Protein AF-A0A954AC71-F1 (afdb_monomer_lite)

Foldseek 3Di:
DDDDDAWFAADPPDQDLVSRCPTPLLVLLQVLLCVLPVPDDDDNVQSVLSRLCCVLQVSRNVSSNVLSNCVVPDPSNRSSVLSVVLVVVVPPDPPPDDPVVVVVVVVVSVLLSPQDPLLNVLVVLVVVDDDDDDLVRSCVSSVHDSVVSVVSVVSSVD

Radius of gyration: 18.34 Å; chains: 1; bounding box: 43×36×47 Å

Structure (mmCIF, N/CA/C/O backbone):
data_AF-A0A954AC71-F1
#
_entry.id   AF-A0A954AC71-F1
#
loop_
_atom_site.group_PDB
_atom_site.id
_atom_site.type_symbol
_atom_site.label_atom_id
_atom_site.label_alt_id
_atom_site.label_comp_id
_atom_site.label_asym_id
_atom_site.label_entity_id
_atom_site.label_seq_id
_atom_site.pdbx_PDB_ins_code
_atom_site.Cartn_x
_atom_site.Cartn_y
_atom_site.Cartn_z
_atom_site.occupancy
_atom_site.B_iso_or_equiv
_atom_site.auth_seq_id
_atom_site.auth_comp_id
_atom_site.auth_asym_id
_atom_site.auth_atom_id
_atom_site.pdbx_PDB_model_num
ATOM 1 N N . MET A 1 1 ? 20.233 -1.488 13.613 1.00 46.56 1 MET A N 1
ATOM 2 C CA . MET A 1 1 ? 19.026 -1.359 12.768 1.00 46.56 1 MET A CA 1
ATOM 3 C C . MET A 1 1 ? 17.840 -1.802 13.606 1.00 46.56 1 MET A C 1
ATOM 5 O O . MET A 1 1 ? 17.778 -2.975 13.957 1.00 46.56 1 MET A O 1
ATOM 9 N N . PHE A 1 2 ? 16.988 -0.868 14.022 1.00 47.69 2 PHE A N 1
ATOM 10 C CA . PHE A 1 2 ? 15.831 -1.161 14.869 1.00 47.69 2 PHE A CA 1
ATOM 11 C C . PHE A 1 2 ? 14.712 -1.719 13.985 1.00 47.69 2 PHE A C 1
ATOM 13 O O . PHE A 1 2 ? 14.293 -1.052 13.043 1.00 47.69 2 PHE A O 1
ATOM 20 N N . ALA A 1 3 ? 14.290 -2.960 14.231 1.00 51.44 3 ALA A N 1
ATOM 21 C CA . ALA A 1 3 ? 13.110 -3.512 13.578 1.00 51.44 3 ALA A CA 1
ATOM 22 C C . ALA A 1 3 ? 11.887 -2.790 14.150 1.00 51.44 3 ALA A C 1
ATOM 24 O O . ALA A 1 3 ? 11.677 -2.813 15.363 1.00 51.44 3 ALA A O 1
ATOM 25 N N . VAL A 1 4 ? 11.126 -2.109 13.297 1.00 59.75 4 VAL A N 1
ATOM 26 C CA . VAL A 1 4 ? 9.865 -1.495 13.713 1.00 59.75 4 VAL A CA 1
ATOM 27 C C . VAL A 1 4 ? 8.833 -2.621 13.790 1.00 59.75 4 VAL A C 1
ATOM 29 O O . VAL A 1 4 ? 8.624 -3.293 12.777 1.00 59.75 4 VAL A O 1
ATOM 32 N N . PRO A 1 5 ? 8.240 -2.890 14.965 1.00 73.75 5 PRO A N 1
ATOM 33 C CA . PRO A 1 5 ? 7.235 -3.935 15.090 1.00 73.75 5 PRO A CA 1
ATOM 34 C C . PRO A 1 5 ? 5.988 -3.590 14.256 1.00 73.75 5 PRO A C 1
ATOM 36 O O . PRO A 1 5 ? 5.711 -2.403 14.046 1.00 73.75 5 PRO A O 1
ATOM 39 N N . PRO A 1 6 ? 5.227 -4.599 13.793 1.00 80.06 6 PRO A N 1
ATOM 40 C CA . PRO A 1 6 ? 3.949 -4.374 13.130 1.00 80.06 6 PRO A CA 1
ATOM 41 C C . PRO A 1 6 ? 3.005 -3.521 13.983 1.00 80.06 6 PRO A C 1
ATOM 43 O O . PRO A 1 6 ? 2.968 -3.631 15.211 1.00 80.06 6 PRO A O 1
ATOM 46 N N . LEU A 1 7 ? 2.243 -2.656 13.321 1.00 86.19 7 LEU A N 1
ATOM 47 C CA . LEU A 1 7 ? 1.245 -1.802 13.951 1.00 86.19 7 LEU A CA 1
ATOM 48 C C . LEU A 1 7 ? -0.027 -2.592 14.261 1.00 86.19 7 LEU A C 1
ATOM 50 O O . LEU A 1 7 ? -0.374 -3.536 13.555 1.00 86.19 7 LEU A O 1
ATOM 54 N N . SER A 1 8 ? -0.771 -2.154 15.280 1.00 93.25 8 SER A N 1
ATOM 55 C CA . SER A 1 8 ? -2.093 -2.716 15.549 1.00 93.25 8 SER A CA 1
ATOM 56 C C . SER A 1 8 ? -3.030 -2.492 14.361 1.00 93.25 8 SER A C 1
ATOM 58 O O . SER A 1 8 ? -3.134 -1.378 13.835 1.00 93.25 8 SER A O 1
ATOM 60 N N . VAL A 1 9 ? -3.715 -3.559 13.954 1.00 93.00 9 VAL A N 1
ATOM 61 C CA . VAL A 1 9 ? -4.739 -3.560 12.902 1.00 93.00 9 VAL A CA 1
ATOM 62 C C . VAL A 1 9 ? -6.132 -3.681 13.529 1.00 93.00 9 VAL A C 1
ATOM 64 O O . VAL A 1 9 ? -6.244 -4.170 14.654 1.00 93.00 9 VAL A O 1
ATOM 67 N N . PRO A 1 10 ? -7.202 -3.232 12.848 1.00 92.44 10 PRO A N 1
ATOM 68 C CA . PRO A 1 10 ? -8.564 -3.449 13.327 1.00 92.44 10 PRO A CA 1
ATOM 69 C C . PRO A 1 10 ? -8.892 -4.941 13.430 1.00 92.44 10 PRO A C 1
ATOM 71 O O . PRO A 1 10 ? -8.400 -5.734 12.625 1.00 92.44 10 PRO A O 1
ATOM 74 N N . GLU A 1 11 ? -9.780 -5.309 14.352 1.00 87.50 11 GLU A N 1
ATOM 75 C CA . GLU A 1 11 ? -10.298 -6.678 14.452 1.00 87.50 11 GLU A CA 1
ATOM 76 C C . GLU A 1 11 ? -10.995 -7.118 13.147 1.00 87.50 11 GLU A C 1
ATOM 78 O O . GLU A 1 11 ? -11.670 -6.303 12.497 1.00 87.50 11 GLU A O 1
ATOM 83 N N . PRO A 1 12 ? -10.878 -8.396 12.742 1.00 81.75 12 PRO A N 1
ATOM 84 C CA . PRO A 1 12 ? -11.610 -8.924 11.598 1.00 81.75 12 PRO A CA 1
ATOM 85 C C . PRO A 1 12 ? -13.118 -8.689 11.747 1.00 81.75 12 PRO A C 1
ATOM 87 O O . PRO A 1 12 ? -13.719 -9.017 12.767 1.00 81.75 12 PRO A O 1
ATOM 90 N N . GLY A 1 13 ? -13.744 -8.105 10.724 1.00 80.31 13 GLY A N 1
ATOM 91 C CA . GLY A 1 13 ? -15.178 -7.797 10.749 1.00 80.31 13 GLY A CA 1
ATOM 92 C C . GLY A 1 13 ? -15.568 -6.567 11.578 1.00 80.31 13 GLY A C 1
ATOM 93 O O . GLY A 1 13 ? -16.759 -6.340 11.779 1.00 80.31 13 GLY A O 1
ATOM 94 N N . ALA A 1 14 ? -14.615 -5.749 12.040 1.00 84.31 14 ALA A N 1
ATOM 95 C CA . ALA A 1 14 ? -14.933 -4.456 12.639 1.00 84.31 14 ALA A CA 1
ATOM 96 C C . ALA A 1 14 ? -15.714 -3.572 11.647 1.00 84.31 14 ALA A C 1
ATOM 98 O O . ALA A 1 14 ? -15.256 -3.311 10.537 1.00 84.31 14 ALA A O 1
ATOM 99 N N . THR A 1 15 ? -16.892 -3.099 12.059 1.00 78.81 15 THR A N 1
ATOM 100 C CA . THR A 1 15 ? -17.777 -2.233 11.253 1.00 78.81 15 THR A CA 1
ATOM 101 C C . THR A 1 15 ? -17.890 -0.811 11.801 1.00 78.81 15 THR A C 1
ATOM 103 O O . THR A 1 15 ? -18.317 0.098 11.094 1.00 78.81 15 THR A O 1
ATOM 106 N N . HIS A 1 16 ? -17.505 -0.597 13.061 1.00 89.88 16 HIS A N 1
ATOM 107 C CA . HIS A 1 16 ? -17.595 0.704 13.716 1.00 89.88 16 HIS A CA 1
ATOM 108 C C . HIS A 1 16 ? -16.379 1.569 13.379 1.00 89.88 16 HIS A C 1
ATOM 110 O O . HIS A 1 16 ? -15.255 1.218 13.741 1.00 89.88 16 HIS A O 1
ATOM 116 N N . LEU A 1 17 ? -16.623 2.724 12.751 1.00 91.38 17 LEU A N 1
ATOM 117 C CA . LEU A 1 17 ? -15.591 3.685 12.344 1.00 91.38 17 LEU A CA 1
ATOM 118 C C . LEU A 1 17 ? -14.635 4.047 13.487 1.00 91.38 17 LEU A C 1
ATOM 120 O O . LEU A 1 17 ? -13.424 4.034 13.293 1.00 91.38 17 LEU A O 1
ATOM 124 N N . GLU A 1 18 ? -15.175 4.293 14.680 1.00 90.06 18 GLU A N 1
ATOM 125 C CA . GLU A 1 18 ? -14.409 4.659 15.878 1.00 90.06 18 GLU A CA 1
ATOM 126 C C . GLU A 1 18 ? -13.372 3.599 16.270 1.00 90.06 18 GLU A C 1
ATOM 128 O O . GLU A 1 18 ? -12.234 3.921 16.587 1.00 90.06 18 GLU A O 1
ATOM 133 N N . ARG A 1 19 ? -13.723 2.313 16.169 1.00 89.75 19 ARG A N 1
ATOM 134 C CA . ARG A 1 19 ? -12.779 1.227 16.471 1.00 89.75 19 ARG A CA 1
ATOM 135 C C . ARG A 1 19 ? -11.740 1.049 15.370 1.00 89.75 19 ARG A C 1
ATOM 137 O O . ARG A 1 19 ? -10.609 0.665 15.646 1.00 89.75 19 ARG A O 1
ATOM 144 N N . ILE A 1 20 ? -12.123 1.309 14.121 1.00 93.88 20 ILE A N 1
ATOM 145 C CA . ILE A 1 20 ? -11.225 1.200 12.969 1.00 93.88 20 ILE A CA 1
ATOM 146 C C . ILE A 1 20 ? -10.162 2.305 13.017 1.00 93.88 20 ILE A C 1
ATOM 148 O O . ILE A 1 20 ? -8.982 2.013 12.841 1.00 93.88 20 ILE A O 1
ATOM 152 N N . GLN A 1 21 ? -10.545 3.555 13.301 1.00 94.38 21 GLN A N 1
ATOM 153 C CA . GLN A 1 21 ? -9.603 4.683 13.377 1.00 94.38 21 GLN A CA 1
ATOM 154 C C . GLN A 1 21 ? -8.591 4.561 14.532 1.00 94.38 21 GLN A C 1
ATOM 156 O O . GLN A 1 21 ? -7.502 5.132 14.454 1.00 94.38 21 GLN A O 1
ATOM 161 N N . ASP A 1 22 ? -8.918 3.808 15.587 1.00 93.94 22 ASP A N 1
ATOM 162 C CA . ASP A 1 22 ? -8.048 3.616 16.754 1.00 93.94 22 ASP A CA 1
ATOM 163 C C . ASP A 1 22 ? -6.884 2.646 16.492 1.00 93.94 22 ASP A C 1
ATOM 165 O O . ASP A 1 22 ? -5.894 2.632 17.235 1.00 93.94 22 ASP A O 1
ATOM 169 N N . ALA A 1 23 ? -6.940 1.868 15.411 1.00 96.00 23 ALA A N 1
ATOM 170 C CA . ALA A 1 23 ? -5.839 1.009 15.002 1.00 96.00 23 ALA A CA 1
ATOM 171 C C . ALA A 1 23 ? -4.651 1.840 14.486 1.00 96.00 23 ALA A C 1
ATOM 173 O O . ALA A 1 23 ? -4.798 2.731 13.643 1.00 96.00 23 ALA A O 1
ATOM 174 N N . ALA A 1 24 ? -3.438 1.537 14.959 1.00 95.50 24 ALA A N 1
ATOM 175 C CA . ALA A 1 24 ? -2.243 2.295 14.588 1.00 95.50 24 ALA A CA 1
ATOM 176 C C . ALA A 1 24 ? -1.935 2.197 13.084 1.00 95.50 24 ALA A C 1
ATOM 178 O O . ALA A 1 24 ? -1.519 3.187 12.482 1.00 95.50 24 ALA A O 1
ATOM 179 N N . ALA A 1 25 ? -2.209 1.043 12.471 1.00 92.94 25 ALA A N 1
ATOM 180 C CA . ALA A 1 25 ? -2.080 0.836 11.033 1.00 92.94 25 ALA A CA 1
ATOM 181 C C . ALA A 1 25 ? -3.004 1.765 10.226 1.00 92.94 25 ALA A C 1
ATOM 183 O O . ALA A 1 25 ? -2.578 2.355 9.235 1.00 92.94 25 ALA A O 1
ATOM 184 N N . VAL A 1 26 ? -4.249 1.950 10.682 1.00 97.31 26 VAL A N 1
ATOM 185 C CA . VAL A 1 26 ? -5.230 2.822 10.018 1.00 97.31 26 VAL A CA 1
ATOM 186 C C . VAL A 1 26 ? -4.834 4.286 10.163 1.00 97.31 26 VAL A C 1
ATOM 188 O O . VAL A 1 26 ? -4.874 5.024 9.181 1.00 97.31 26 VAL A O 1
ATOM 191 N N . ARG A 1 27 ? -4.377 4.716 11.347 1.00 97.44 27 ARG A N 1
ATOM 192 C CA . ARG A 1 27 ? -3.857 6.083 11.524 1.00 97.44 27 ARG A CA 1
ATOM 193 C C . ARG A 1 27 ? -2.695 6.380 10.583 1.00 97.44 27 ARG A C 1
ATOM 195 O O . ARG A 1 27 ? -2.680 7.448 9.972 1.00 97.44 27 ARG A O 1
ATOM 202 N N . LEU A 1 28 ? -1.756 5.441 10.443 1.00 95.06 28 LEU A N 1
ATOM 203 C CA . LEU A 1 28 ? -0.641 5.590 9.511 1.00 95.06 28 LEU A CA 1
ATOM 204 C C . LEU A 1 28 ? -1.140 5.680 8.064 1.00 95.06 28 LEU A C 1
ATOM 206 O O . LEU A 1 28 ? -0.712 6.576 7.337 1.00 95.06 28 LEU A O 1
ATOM 210 N N . PHE A 1 29 ? -2.073 4.811 7.662 1.00 96.19 29 PHE A N 1
ATOM 211 C CA . PHE A 1 29 ? -2.674 4.863 6.329 1.00 96.19 29 PHE A CA 1
ATOM 212 C C . PHE A 1 29 ? -3.287 6.240 6.057 1.00 96.19 29 PHE A C 1
ATOM 214 O O . PHE A 1 29 ? -2.950 6.875 5.066 1.00 96.19 29 PHE A O 1
ATOM 221 N N . VAL A 1 30 ? -4.132 6.744 6.963 1.00 97.50 30 VAL A N 1
ATOM 222 C CA . VAL A 1 30 ? -4.792 8.052 6.821 1.00 97.50 30 VAL A CA 1
ATOM 223 C C . VAL A 1 30 ? -3.771 9.185 6.749 1.00 97.50 30 VAL A C 1
ATOM 225 O O . VAL A 1 30 ? -3.903 10.076 5.913 1.00 97.50 30 VAL A O 1
ATOM 228 N N . GLN A 1 31 ? -2.742 9.160 7.598 1.00 97.25 31 GLN A N 1
ATOM 229 C CA . GLN A 1 31 ? -1.684 10.168 7.593 1.00 97.25 31 GLN A CA 1
ATOM 230 C C . GLN A 1 31 ? -0.952 10.204 6.246 1.00 97.25 31 GLN A C 1
ATOM 232 O O . GLN A 1 31 ? -0.716 11.281 5.700 1.00 97.25 31 GLN A O 1
ATOM 237 N N . ARG A 1 32 ? -0.595 9.037 5.705 1.00 93.56 32 ARG A N 1
ATOM 238 C CA . ARG A 1 32 ? 0.140 8.924 4.440 1.00 93.56 32 ARG A CA 1
ATOM 239 C C . ARG A 1 32 ? -0.743 9.208 3.229 1.00 93.56 32 ARG A C 1
ATOM 241 O O . ARG A 1 32 ? -0.293 9.892 2.318 1.00 93.56 32 ARG A O 1
ATOM 248 N N . ALA A 1 33 ? -2.003 8.785 3.260 1.00 92.94 33 ALA A N 1
ATOM 249 C CA . ALA A 1 33 ? -2.985 9.106 2.233 1.00 92.94 33 ALA A CA 1
ATOM 250 C C . ALA A 1 33 ? -3.225 10.618 2.167 1.00 92.94 33 ALA A C 1
ATOM 252 O O . ALA A 1 33 ? -3.183 11.177 1.082 1.00 92.94 33 ALA A O 1
ATOM 253 N N . ARG A 1 34 ? -3.341 11.302 3.316 1.00 96.44 34 ARG A N 1
ATOM 254 C CA . ARG A 1 34 ? -3.446 12.772 3.380 1.00 96.44 34 ARG A CA 1
ATOM 255 C C . ARG A 1 34 ? -2.205 13.511 2.901 1.00 96.44 34 ARG A C 1
ATOM 257 O O . ARG A 1 34 ? -2.315 14.615 2.381 1.00 96.44 34 ARG A O 1
ATOM 264 N N . ALA A 1 35 ? -1.026 12.927 3.102 1.00 91.12 35 ALA A N 1
ATOM 265 C CA . ALA A 1 35 ? 0.213 13.498 2.587 1.00 91.12 35 ALA A CA 1
ATOM 266 C C . ALA A 1 35 ? 0.278 13.445 1.048 1.00 91.12 35 ALA A C 1
ATOM 268 O O . ALA A 1 35 ? 0.920 14.304 0.450 1.00 91.12 35 ALA A O 1
ATOM 269 N N . ALA A 1 36 ? -0.377 12.460 0.424 1.00 83.19 36 ALA A N 1
ATOM 270 C CA . ALA A 1 36 ? -0.462 12.321 -1.029 1.00 83.19 36 ALA A CA 1
ATOM 271 C C . ALA A 1 36 ? -1.668 13.072 -1.631 1.00 83.19 36 ALA A C 1
ATOM 273 O O . ALA A 1 36 ? -1.537 13.712 -2.669 1.00 83.19 36 ALA A O 1
ATOM 274 N N . ASP A 1 37 ? -2.822 13.022 -0.965 1.00 86.62 37 ASP A N 1
ATOM 275 C CA . ASP A 1 37 ? -4.058 13.727 -1.306 1.00 86.62 37 ASP A CA 1
ATOM 276 C C . ASP A 1 37 ? -4.648 14.383 -0.051 1.00 86.62 37 ASP A C 1
ATOM 278 O O . ASP A 1 37 ? -5.260 13.726 0.795 1.00 86.62 37 ASP A O 1
ATOM 282 N N . ALA A 1 38 ? -4.506 15.704 0.057 1.00 91.62 38 ALA A N 1
ATOM 283 C CA . ALA A 1 38 ? -4.983 16.466 1.207 1.00 91.62 38 ALA A CA 1
ATOM 284 C C . ALA A 1 38 ? -6.507 16.374 1.424 1.00 91.62 38 ALA A C 1
ATOM 286 O O . ALA A 1 38 ? -6.968 16.621 2.541 1.00 91.62 38 ALA A O 1
ATOM 287 N N . ALA A 1 39 ? -7.287 16.015 0.396 1.00 91.75 39 ALA A N 1
ATOM 288 C CA . ALA A 1 39 ? -8.734 15.841 0.502 1.00 91.75 39 ALA A CA 1
ATOM 289 C C . ALA A 1 39 ? -9.135 14.491 1.119 1.00 91.75 39 ALA A C 1
ATOM 291 O O . ALA A 1 39 ? -10.302 14.299 1.468 1.00 91.75 39 ALA A O 1
ATOM 292 N N . PHE A 1 40 ? -8.191 13.561 1.294 1.00 95.06 40 PHE A N 1
ATOM 293 C CA . PHE A 1 40 ? -8.486 12.242 1.831 1.00 95.06 40 PHE A CA 1
ATOM 294 C C . PHE A 1 40 ? -9.049 12.310 3.262 1.00 95.06 40 PHE A C 1
ATOM 296 O O . PHE A 1 40 ? -8.410 12.779 4.218 1.00 95.06 40 PHE A O 1
ATOM 303 N N . ALA A 1 41 ? -10.242 11.746 3.438 1.00 95.19 41 ALA A N 1
ATOM 304 C CA . ALA A 1 41 ? -10.892 11.578 4.727 1.00 95.19 41 ALA A CA 1
ATOM 305 C C . ALA A 1 41 ? -11.329 10.124 4.917 1.00 95.19 41 ALA A C 1
ATOM 307 O O . ALA A 1 41 ? -11.898 9.512 4.017 1.00 95.19 41 ALA A O 1
ATOM 308 N N . LEU A 1 42 ? -11.069 9.579 6.106 1.00 96.44 42 LEU A N 1
ATOM 309 C CA . LEU A 1 42 ? -11.641 8.302 6.516 1.00 96.44 42 LEU A CA 1
ATOM 310 C C . LEU A 1 42 ? -13.108 8.528 6.896 1.00 96.44 42 LEU A C 1
ATOM 312 O O . LEU A 1 42 ? -13.395 9.388 7.730 1.00 96.44 42 LEU A O 1
ATOM 316 N N . ASP A 1 43 ? -14.015 7.761 6.307 1.00 95.44 43 ASP A N 1
ATOM 317 C CA . ASP A 1 43 ? -15.454 7.871 6.528 1.00 95.44 43 ASP A CA 1
ATOM 318 C C . ASP A 1 43 ? -16.130 6.492 6.569 1.00 95.44 43 ASP A C 1
ATOM 320 O O . ASP A 1 43 ? -15.494 5.446 6.436 1.00 95.44 43 ASP A O 1
ATOM 324 N N . LEU A 1 44 ? -17.450 6.475 6.767 1.00 93.75 44 LEU A N 1
ATOM 325 C CA . LEU A 1 44 ? -18.226 5.233 6.834 1.00 93.75 44 LEU A CA 1
ATOM 326 C C . LEU A 1 44 ? -18.220 4.433 5.522 1.00 93.75 44 LEU A C 1
ATOM 328 O O . LEU A 1 44 ? -18.453 3.227 5.557 1.00 93.75 44 LEU A O 1
ATOM 332 N N . GLN A 1 45 ? -17.973 5.076 4.379 1.00 92.81 45 GLN A N 1
ATOM 333 C CA . GLN A 1 45 ? -17.983 4.419 3.073 1.00 92.81 45 GLN A CA 1
ATOM 334 C C . GLN A 1 45 ? -16.660 3.699 2.806 1.00 92.81 45 GLN A C 1
ATOM 336 O O . GLN A 1 45 ? -16.654 2.629 2.197 1.00 92.81 45 GLN A O 1
ATOM 341 N N . ASN A 1 46 ? -15.541 4.259 3.272 1.00 94.44 46 ASN A N 1
ATOM 342 C CA . ASN A 1 46 ? -14.210 3.736 2.982 1.00 94.44 46 ASN A CA 1
ATOM 343 C C . ASN A 1 46 ? -13.525 3.020 4.159 1.00 94.44 46 ASN A C 1
ATOM 345 O O . ASN A 1 46 ? -12.592 2.247 3.925 1.00 94.44 46 ASN A O 1
ATOM 349 N N . ALA A 1 47 ? -13.998 3.188 5.399 1.00 95.69 47 ALA A N 1
ATOM 350 C CA . ALA A 1 47 ? -13.335 2.634 6.580 1.00 95.69 47 ALA A CA 1
ATOM 351 C C . ALA A 1 47 ? -13.192 1.110 6.552 1.00 95.69 47 ALA A C 1
ATOM 353 O O . ALA A 1 47 ? -12.141 0.589 6.924 1.00 95.69 47 ALA A O 1
ATOM 354 N N . ALA A 1 48 ? -14.205 0.392 6.064 1.00 94.19 48 ALA A N 1
ATOM 355 C CA . ALA A 1 48 ? -14.139 -1.062 5.942 1.00 94.19 48 ALA A CA 1
ATOM 356 C C . ALA A 1 48 ? -13.047 -1.508 4.952 1.00 94.19 48 ALA A C 1
ATOM 358 O O . ALA A 1 48 ? -12.306 -2.450 5.232 1.00 94.19 48 ALA A O 1
ATOM 359 N N . ALA A 1 49 ? -12.905 -0.809 3.820 1.00 93.75 49 ALA A N 1
ATOM 360 C CA . ALA A 1 49 ? -11.864 -1.104 2.840 1.00 93.75 49 ALA A CA 1
ATOM 361 C C . ALA A 1 49 ? -10.470 -0.813 3.413 1.00 93.75 49 ALA A C 1
ATOM 363 O O . ALA A 1 49 ? -9.583 -1.658 3.321 1.00 93.75 49 ALA A O 1
ATOM 364 N N . VAL A 1 50 ? -10.289 0.333 4.079 1.00 95.62 50 VAL A N 1
ATOM 365 C CA . VAL A 1 50 ? -9.017 0.695 4.728 1.00 95.62 50 VAL A CA 1
ATOM 366 C C . VAL A 1 50 ? -8.639 -0.311 5.820 1.00 95.62 50 VAL A C 1
ATOM 368 O O . VAL A 1 50 ? -7.490 -0.747 5.872 1.00 95.62 50 VAL A O 1
ATOM 371 N N . ALA A 1 51 ? -9.595 -0.747 6.647 1.00 95.25 51 ALA A N 1
ATOM 372 C CA . ALA A 1 51 ? -9.358 -1.771 7.663 1.00 95.25 51 ALA A CA 1
ATOM 373 C C . ALA A 1 51 ? -8.828 -3.073 7.046 1.00 95.25 51 ALA A C 1
ATOM 375 O O . ALA A 1 51 ? -7.823 -3.614 7.507 1.00 95.25 51 ALA A O 1
ATOM 376 N N . GLN A 1 52 ? -9.465 -3.539 5.970 1.00 92.50 52 GLN A N 1
ATOM 377 C CA . GLN A 1 52 ? -9.058 -4.757 5.273 1.00 92.50 52 GLN A CA 1
ATOM 378 C C . GLN A 1 52 ? -7.692 -4.619 4.597 1.00 92.50 52 GLN A C 1
ATOM 380 O O . GLN A 1 52 ? -6.916 -5.567 4.619 1.00 92.50 52 GLN A O 1
ATOM 385 N N . ILE A 1 53 ? -7.365 -3.450 4.038 1.00 90.38 53 ILE A N 1
ATOM 386 C CA . ILE A 1 53 ? -6.023 -3.164 3.510 1.00 90.38 53 ILE A CA 1
ATOM 387 C C . ILE A 1 53 ? -4.988 -3.287 4.630 1.00 90.38 53 ILE A C 1
ATOM 389 O O . ILE A 1 53 ? -4.033 -4.042 4.492 1.00 90.38 53 ILE A O 1
ATOM 393 N N . CYS A 1 54 ? -5.192 -2.608 5.762 1.00 91.94 54 CYS A N 1
ATOM 394 C CA . CYS A 1 54 ? -4.263 -2.648 6.892 1.00 91.94 54 CYS A CA 1
ATOM 395 C C . CYS A 1 54 ? -4.068 -4.062 7.456 1.00 91.94 54 CYS A C 1
ATOM 397 O O . CYS A 1 54 ? -2.938 -4.440 7.757 1.00 91.94 54 CYS A O 1
ATOM 399 N N . GLN A 1 55 ? -5.148 -4.841 7.571 1.00 88.62 55 GLN A N 1
ATOM 400 C CA . GLN A 1 55 ? -5.095 -6.251 7.975 1.00 88.62 55 GLN A CA 1
ATOM 401 C C . GLN A 1 55 ? -4.285 -7.087 6.986 1.00 88.62 55 GLN A C 1
ATOM 403 O O . GLN A 1 55 ? -3.460 -7.894 7.383 1.00 88.62 55 GLN A O 1
ATOM 408 N N . ARG A 1 56 ? -4.512 -6.881 5.689 1.00 84.69 56 ARG A N 1
ATOM 409 C CA . ARG A 1 56 ? -3.906 -7.671 4.616 1.00 84.69 56 ARG A CA 1
ATOM 410 C C . ARG A 1 56 ? -2.435 -7.336 4.366 1.00 84.69 56 ARG A C 1
ATOM 412 O O . ARG A 1 56 ? -1.738 -8.112 3.729 1.00 84.69 56 ARG A O 1
ATOM 419 N N . LEU A 1 57 ? -1.985 -6.191 4.868 1.00 84.19 57 LEU A N 1
ATOM 420 C CA . LEU A 1 57 ? -0.582 -5.788 4.921 1.00 84.19 57 LEU A CA 1
ATOM 421 C C . LEU A 1 57 ? 0.069 -6.144 6.270 1.00 84.19 57 LEU A C 1
ATOM 423 O O . LEU A 1 57 ? 1.133 -5.615 6.582 1.00 84.19 57 LEU A O 1
ATOM 427 N N . ASP A 1 58 ? -0.591 -6.969 7.092 1.00 82.25 58 ASP A N 1
ATOM 428 C CA . ASP A 1 58 ? -0.119 -7.460 8.393 1.00 82.25 58 ASP A CA 1
ATOM 429 C C . ASP A 1 58 ? 0.340 -6.353 9.359 1.00 82.25 58 ASP A C 1
ATOM 431 O O . ASP A 1 58 ? 1.208 -6.556 10.207 1.00 82.25 58 ASP A O 1
ATOM 435 N N . GLY A 1 59 ? -0.213 -5.142 9.228 1.00 82.50 59 GLY A N 1
ATOM 436 C CA . GLY A 1 59 ? 0.214 -3.997 10.033 1.00 82.50 59 GLY A CA 1
ATOM 437 C C . GLY A 1 59 ? 1.637 -3.502 9.729 1.00 82.50 59 GLY A C 1
ATOM 438 O O . GLY A 1 59 ? 2.163 -2.691 10.492 1.00 82.50 59 GLY A O 1
ATOM 439 N N . LEU A 1 60 ? 2.284 -3.960 8.650 1.00 82.88 60 LEU A N 1
ATOM 440 C CA . LEU A 1 60 ? 3.661 -3.596 8.312 1.00 82.88 60 LEU A CA 1
ATOM 441 C C . LEU A 1 60 ? 3.743 -2.116 7.898 1.00 82.88 60 LEU A C 1
ATOM 443 O O . LEU A 1 60 ? 3.170 -1.747 6.869 1.00 82.88 60 LEU A O 1
ATOM 447 N N . PRO A 1 61 ? 4.480 -1.259 8.640 1.00 80.00 61 PRO A N 1
ATOM 448 C CA . PRO A 1 61 ? 4.459 0.185 8.419 1.00 80.00 61 PRO A CA 1
ATOM 449 C C . PRO A 1 61 ? 4.758 0.574 6.972 1.00 80.00 61 PRO A C 1
ATOM 451 O O . PRO A 1 61 ? 3.941 1.233 6.343 1.00 80.00 61 PRO A O 1
ATOM 454 N N . LEU A 1 62 ? 5.878 0.103 6.415 1.00 75.75 62 LEU A N 1
ATOM 455 C CA . LEU A 1 62 ? 6.309 0.470 5.064 1.00 75.75 62 LEU A CA 1
ATOM 456 C C . LEU A 1 62 ? 5.291 0.056 3.993 1.00 75.75 62 LEU A C 1
ATOM 458 O O . LEU A 1 62 ? 4.999 0.840 3.095 1.00 75.75 62 LEU A O 1
ATOM 462 N N . ALA A 1 63 ? 4.718 -1.143 4.108 1.00 79.56 63 ALA A N 1
ATOM 463 C CA . ALA A 1 63 ? 3.703 -1.618 3.174 1.00 79.56 63 ALA A CA 1
ATOM 464 C C . ALA A 1 63 ? 2.451 -0.723 3.211 1.00 79.56 63 ALA A C 1
ATOM 466 O O . ALA A 1 63 ? 1.889 -0.386 2.169 1.00 79.56 63 ALA A O 1
ATOM 467 N N . ILE A 1 64 ? 2.056 -0.273 4.407 1.00 83.81 64 ILE A N 1
ATOM 468 C CA . ILE A 1 64 ? 0.949 0.668 4.601 1.00 83.81 64 ILE A CA 1
ATOM 469 C C . ILE A 1 64 ? 1.260 2.036 3.983 1.00 83.81 64 ILE A C 1
ATOM 471 O O . ILE A 1 64 ? 0.391 2.592 3.317 1.00 83.81 64 ILE A O 1
ATOM 475 N N . GLU A 1 65 ? 2.466 2.586 4.170 1.00 83.94 65 GLU A N 1
ATOM 476 C CA . GLU A 1 65 ? 2.831 3.892 3.590 1.00 83.94 65 GLU A CA 1
ATOM 477 C C . GLU A 1 65 ? 2.759 3.868 2.065 1.00 83.94 65 GLU A C 1
ATOM 479 O O . GLU A 1 65 ? 2.187 4.761 1.438 1.00 83.94 65 GLU A O 1
ATOM 484 N N . LEU A 1 66 ? 3.310 2.807 1.489 1.00 79.31 66 LEU A N 1
ATOM 485 C CA . LEU A 1 66 ? 3.354 2.567 0.061 1.00 79.31 66 LEU A CA 1
ATOM 486 C C . LEU A 1 66 ? 1.952 2.381 -0.541 1.00 79.31 66 LEU A C 1
ATOM 488 O O . LEU A 1 66 ? 1.636 2.975 -1.574 1.00 79.31 66 LEU A O 1
ATOM 492 N N . ALA A 1 67 ? 1.086 1.617 0.128 1.00 83.88 67 ALA A N 1
ATOM 493 C CA . ALA A 1 67 ? -0.313 1.474 -0.259 1.00 83.88 67 ALA A CA 1
ATOM 494 C C . ALA A 1 67 ? -1.066 2.814 -0.167 1.00 83.88 67 ALA A C 1
ATOM 496 O O . ALA A 1 67 ? -1.759 3.204 -1.104 1.00 83.88 67 ALA A O 1
ATOM 497 N N . ALA A 1 68 ? -0.894 3.551 0.931 1.00 86.94 68 ALA A N 1
ATOM 498 C CA . ALA A 1 68 ? -1.569 4.824 1.163 1.00 86.94 68 ALA A CA 1
ATOM 499 C C . ALA A 1 68 ? -1.178 5.907 0.144 1.00 86.94 68 ALA A C 1
ATOM 501 O O . ALA A 1 68 ? -2.039 6.684 -0.271 1.00 86.94 68 ALA A O 1
ATOM 502 N N . ALA A 1 69 ? 0.074 5.918 -0.326 1.00 82.62 69 ALA A N 1
ATOM 503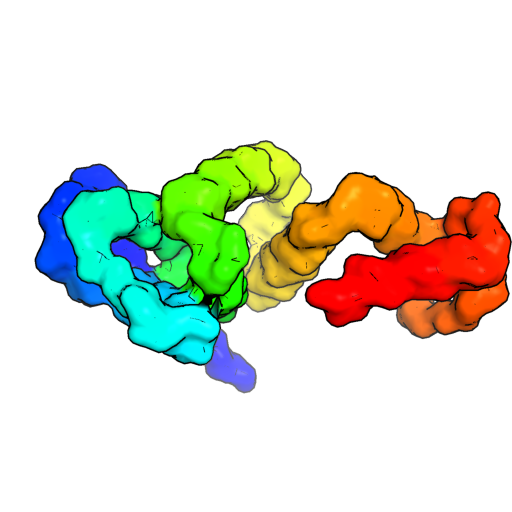 C CA . ALA A 1 69 ? 0.542 6.829 -1.373 1.00 82.62 69 ALA A CA 1
ATOM 504 C C . ALA A 1 69 ? -0.216 6.675 -2.708 1.00 82.62 69 ALA A C 1
ATOM 506 O O . ALA A 1 69 ? -0.229 7.597 -3.518 1.00 82.62 69 ALA A O 1
ATOM 507 N N . ARG A 1 70 ? -0.887 5.536 -2.936 1.00 79.69 70 ARG A N 1
ATOM 508 C CA . ARG A 1 70 ? -1.694 5.271 -4.142 1.00 79.69 70 ARG A CA 1
ATOM 509 C C . ARG A 1 70 ? -3.106 5.849 -4.077 1.00 79.69 70 ARG A C 1
ATOM 511 O O . ARG A 1 70 ? -3.831 5.750 -5.064 1.00 79.69 70 ARG A O 1
ATOM 518 N N . SER A 1 71 ? -3.491 6.471 -2.962 1.00 84.25 71 SER A N 1
ATOM 519 C CA . SER A 1 71 ? -4.839 7.033 -2.777 1.00 84.25 71 SER A CA 1
ATOM 520 C C . SER A 1 71 ? -5.164 8.178 -3.747 1.00 84.25 71 SER A C 1
ATOM 522 O O . SER A 1 71 ? -6.332 8.462 -3.975 1.00 84.25 71 SER A O 1
ATOM 524 N N . THR A 1 72 ? -4.150 8.792 -4.367 1.00 81.06 72 THR A N 1
ATOM 525 C CA . THR A 1 72 ? -4.311 9.797 -5.435 1.00 81.06 72 THR A CA 1
ATOM 526 C C . THR A 1 72 ? -4.831 9.208 -6.747 1.00 81.06 72 THR A C 1
ATOM 528 O O . THR A 1 72 ? -5.456 9.914 -7.533 1.00 81.06 72 THR A O 1
ATOM 531 N N . ALA A 1 73 ? -4.565 7.924 -7.000 1.00 78.12 73 ALA A N 1
ATOM 532 C CA . ALA A 1 73 ? -4.906 7.241 -8.247 1.00 78.12 73 ALA A CA 1
ATOM 533 C C . ALA A 1 73 ? -5.992 6.171 -8.066 1.00 78.12 73 ALA A C 1
ATOM 535 O O . ALA A 1 73 ? -6.711 5.851 -9.011 1.00 78.12 73 ALA A O 1
ATOM 536 N N . LEU A 1 74 ? -6.106 5.592 -6.868 1.00 81.81 74 LEU A N 1
ATOM 537 C CA . LEU A 1 74 ? -7.011 4.488 -6.571 1.00 81.81 74 LEU A CA 1
ATOM 538 C C . LEU A 1 74 ? -7.830 4.783 -5.321 1.00 81.81 74 LEU A C 1
ATOM 540 O O . LEU A 1 74 ? -7.293 5.141 -4.275 1.00 81.81 74 LEU A O 1
ATOM 544 N N . SER A 1 75 ? -9.137 4.530 -5.402 1.00 89.94 75 SER A N 1
ATOM 545 C CA . SER A 1 75 ? -9.981 4.538 -4.211 1.00 89.94 75 SER A CA 1
ATOM 546 C C . SER A 1 75 ? -9.577 3.403 -3.256 1.00 89.94 75 SER A C 1
ATOM 548 O O . SER A 1 75 ? -9.084 2.362 -3.709 1.00 89.94 75 SER A O 1
ATOM 550 N N . PRO A 1 76 ? -9.842 3.527 -1.941 1.00 91.88 76 PRO A N 1
ATOM 551 C CA . PRO A 1 76 ? -9.570 2.452 -0.986 1.00 91.88 76 PRO A CA 1
ATOM 552 C C . PRO A 1 76 ? -10.199 1.110 -1.384 1.00 91.88 76 PRO A C 1
ATOM 554 O O . PRO A 1 76 ? -9.564 0.069 -1.250 1.00 91.88 76 PRO A O 1
ATOM 557 N N . ALA A 1 77 ? -11.408 1.120 -1.951 1.00 90.44 77 ALA A N 1
ATOM 558 C CA . ALA A 1 77 ? -12.058 -0.093 -2.449 1.00 90.44 77 ALA A CA 1
ATOM 559 C C . ALA A 1 77 ? -11.310 -0.716 -3.645 1.00 90.44 77 ALA A C 1
ATOM 561 O O . ALA A 1 77 ? -11.110 -1.930 -3.691 1.00 90.44 77 ALA A O 1
ATOM 562 N N . ALA A 1 78 ? -10.843 0.103 -4.595 1.00 83.81 78 ALA A N 1
ATOM 563 C CA . ALA A 1 78 ? -10.055 -0.379 -5.729 1.00 83.81 78 ALA A CA 1
ATOM 564 C C . ALA A 1 78 ? -8.704 -0.960 -5.274 1.00 83.81 78 ALA A C 1
ATOM 566 O O . ALA A 1 78 ? -8.288 -2.024 -5.736 1.00 83.81 78 ALA A O 1
ATOM 567 N N . LEU A 1 79 ? -8.047 -0.301 -4.318 1.00 85.50 79 LEU A N 1
ATOM 568 C CA . LEU A 1 79 ? -6.787 -0.757 -3.737 1.00 85.50 79 LEU A CA 1
ATOM 569 C C . LEU A 1 79 ? -6.954 -2.076 -2.961 1.00 85.50 79 LEU A C 1
ATOM 571 O O . LEU A 1 79 ? -6.156 -3.000 -3.121 1.00 85.50 79 LEU A O 1
ATOM 575 N N . GLN A 1 80 ? -8.026 -2.207 -2.177 1.00 87.50 80 GLN A N 1
ATOM 576 C CA . GLN A 1 80 ? -8.397 -3.444 -1.484 1.00 87.50 80 GLN A CA 1
ATOM 577 C C . GLN A 1 80 ? -8.652 -4.597 -2.471 1.00 87.50 80 GLN A C 1
ATOM 579 O O . GLN A 1 80 ? -8.165 -5.712 -2.257 1.00 87.50 80 GLN A O 1
ATOM 584 N N . ALA A 1 81 ? -9.365 -4.345 -3.573 1.00 83.12 81 ALA A N 1
ATOM 585 C CA . ALA A 1 81 ? -9.606 -5.347 -4.611 1.00 83.12 81 ALA A CA 1
ATOM 586 C C . ALA A 1 81 ? -8.299 -5.809 -5.283 1.00 83.12 81 ALA A C 1
ATOM 588 O O . ALA A 1 81 ? -8.092 -7.015 -5.461 1.00 83.12 81 ALA A O 1
ATOM 589 N N . LEU A 1 82 ? -7.391 -4.873 -5.581 1.00 76.56 82 LEU A N 1
ATOM 590 C CA . LEU A 1 82 ? -6.069 -5.155 -6.144 1.00 76.56 82 LEU A CA 1
ATOM 591 C C . LEU A 1 82 ? -5.235 -6.048 -5.212 1.00 76.56 82 LEU A C 1
ATOM 593 O O . LEU A 1 82 ? -4.717 -7.081 -5.638 1.00 76.56 82 LEU A O 1
ATOM 597 N N . LEU A 1 83 ? -5.158 -5.695 -3.925 1.00 73.88 83 LEU A N 1
ATOM 598 C CA . LEU A 1 83 ? -4.454 -6.485 -2.906 1.00 73.88 83 LEU A CA 1
ATOM 599 C C . LEU A 1 83 ? -5.110 -7.852 -2.671 1.00 73.88 83 LEU A C 1
ATOM 601 O O . LEU A 1 83 ? -4.436 -8.826 -2.329 1.00 73.88 83 LEU A O 1
ATOM 605 N N . SER A 1 84 ? -6.424 -7.957 -2.870 1.00 71.06 84 SER A N 1
ATOM 606 C CA . SER A 1 84 ? -7.143 -9.229 -2.775 1.00 71.06 84 SER A CA 1
ATOM 607 C C . SER A 1 84 ? -6.720 -10.204 -3.870 1.00 71.06 84 SER A C 1
ATOM 609 O O . SER A 1 84 ? -6.461 -11.367 -3.563 1.00 71.06 84 SER A O 1
ATOM 611 N N . HIS A 1 85 ? -6.565 -9.713 -5.102 1.00 60.00 85 HIS A N 1
ATOM 612 C CA . HIS A 1 85 ? -6.167 -10.520 -6.257 1.00 60.00 85 HIS A CA 1
ATOM 613 C C . HIS A 1 85 ? -4.673 -10.862 -6.254 1.00 60.00 85 HIS A C 1
ATOM 615 O O . HIS A 1 85 ? -4.305 -11.984 -6.584 1.00 60.00 85 HIS A O 1
ATOM 621 N N . ARG A 1 86 ? -3.799 -9.930 -5.860 1.00 53.47 86 ARG A N 1
ATOM 622 C CA . ARG A 1 86 ? -2.343 -10.113 -6.001 1.00 53.47 86 ARG A CA 1
ATOM 623 C C . ARG A 1 86 ? -1.692 -10.938 -4.890 1.00 53.47 86 ARG A C 1
ATOM 625 O O . ARG A 1 86 ? -0.824 -11.752 -5.176 1.00 53.47 86 ARG A O 1
ATOM 632 N N . LEU A 1 87 ? -2.184 -10.872 -3.650 1.00 47.28 87 LEU A N 1
ATOM 633 C CA . LEU A 1 87 ? -1.701 -11.766 -2.582 1.00 47.28 87 LEU A CA 1
ATOM 634 C C . LEU A 1 87 ? -2.113 -13.232 -2.777 1.00 47.28 87 LEU A C 1
ATOM 636 O O . LEU A 1 87 ? -1.436 -14.125 -2.279 1.00 47.28 87 LEU A O 1
ATOM 640 N N . GLN A 1 88 ? -3.184 -13.502 -3.534 1.00 40.38 88 GLN A N 1
ATOM 641 C CA . GLN A 1 88 ? -3.497 -14.874 -3.954 1.00 40.38 88 GLN A CA 1
ATOM 642 C C . GLN A 1 88 ? -2.458 -15.419 -4.948 1.00 40.38 88 GLN A C 1
ATOM 644 O O . GLN A 1 88 ? -2.209 -16.621 -4.961 1.00 40.38 88 GLN A O 1
ATOM 649 N N . VAL A 1 89 ? -1.819 -14.544 -5.732 1.00 34.94 89 VAL A N 1
ATOM 650 C CA . VAL A 1 89 ? -0.746 -14.904 -6.673 1.00 34.94 89 VAL A CA 1
ATOM 651 C C . VAL A 1 89 ? 0.599 -15.088 -5.951 1.00 34.94 89 VAL A C 1
ATOM 653 O O . VAL A 1 89 ? 1.389 -15.937 -6.349 1.00 34.94 89 VAL A O 1
ATOM 656 N N . LEU A 1 90 ? 0.836 -14.369 -4.847 1.00 33.44 90 LEU A N 1
ATOM 657 C CA . LEU A 1 90 ? 2.087 -14.398 -4.067 1.00 33.44 90 LEU A CA 1
ATOM 658 C C . LEU A 1 90 ? 2.168 -15.502 -2.992 1.00 33.44 90 LEU A C 1
ATOM 660 O O . LEU A 1 90 ? 3.143 -15.570 -2.245 1.00 33.44 90 LEU A O 1
ATOM 664 N N . GLY A 1 91 ? 1.193 -16.413 -2.919 1.00 37.25 91 GLY A N 1
ATOM 665 C CA . GLY A 1 91 ? 1.135 -17.503 -1.930 1.00 37.25 91 GLY A CA 1
ATOM 666 C C . GLY A 1 91 ? 2.256 -18.561 -1.989 1.00 37.25 91 GLY A C 1
ATOM 667 O O . GLY A 1 91 ? 2.136 -19.593 -1.329 1.00 37.25 91 GLY A O 1
ATOM 668 N N . THR A 1 92 ? 3.333 -18.336 -2.748 1.00 37.47 92 THR A N 1
ATOM 669 C CA . THR A 1 92 ? 4.447 -19.276 -2.979 1.00 37.47 92 THR A CA 1
ATOM 670 C C . THR A 1 92 ? 5.828 -18.708 -2.604 1.00 37.47 92 THR A C 1
ATOM 672 O O . THR A 1 92 ? 6.824 -19.047 -3.239 1.00 37.47 92 THR A O 1
ATOM 675 N N . GLY A 1 93 ? 5.920 -17.838 -1.594 1.00 41.75 93 GLY A N 1
ATOM 676 C CA . GLY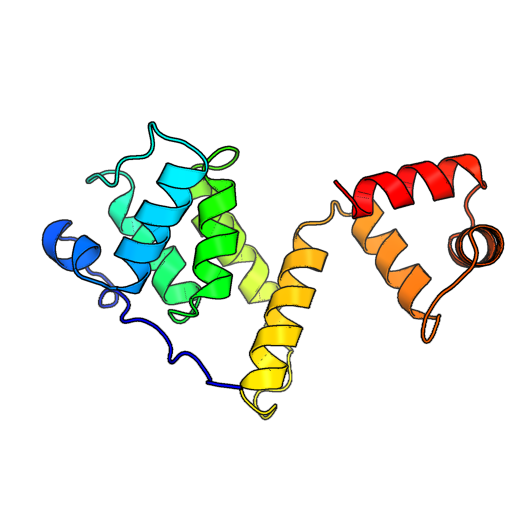 A 1 93 ? 7.198 -17.438 -0.979 1.00 41.75 93 GLY A CA 1
ATOM 677 C C . GLY A 1 93 ? 7.586 -18.338 0.211 1.00 41.75 93 GLY A C 1
ATOM 678 O O . GLY A 1 93 ? 6.692 -18.825 0.911 1.00 41.75 93 GLY A O 1
ATOM 679 N N . PRO A 1 94 ? 8.886 -18.593 0.474 1.00 38.53 94 PRO A N 1
ATOM 680 C CA . PRO A 1 94 ? 9.317 -19.453 1.576 1.00 38.53 94 PRO A CA 1
ATOM 681 C C . PRO A 1 94 ? 8.924 -18.844 2.930 1.00 38.53 94 PRO A C 1
ATOM 683 O O . PRO A 1 94 ? 9.458 -17.821 3.359 1.00 38.53 94 PRO A O 1
ATOM 686 N N . ARG A 1 95 ? 7.989 -19.513 3.614 1.00 43.72 95 ARG A N 1
ATOM 687 C CA . ARG A 1 95 ? 7.408 -19.104 4.908 1.00 43.72 95 ARG A CA 1
ATOM 688 C C . ARG A 1 95 ? 8.417 -19.070 6.068 1.00 43.72 95 ARG A C 1
ATOM 690 O O . ARG A 1 95 ? 8.109 -18.488 7.100 1.00 43.72 95 ARG A O 1
ATOM 697 N N . ASP A 1 96 ? 9.624 -19.600 5.858 1.00 40.12 96 ASP A N 1
ATOM 698 C CA . ASP A 1 96 ? 10.690 -19.723 6.866 1.00 40.12 96 ASP A CA 1
ATOM 699 C C . ASP A 1 96 ? 11.836 -18.702 6.707 1.00 40.12 96 ASP A C 1
ATOM 701 O O . ASP A 1 96 ? 12.875 -18.814 7.361 1.00 40.12 96 ASP A O 1
ATOM 705 N N . ALA A 1 97 ? 11.693 -17.695 5.839 1.00 46.44 97 ALA A N 1
ATOM 706 C CA . ALA A 1 97 ? 12.686 -16.627 5.757 1.00 46.44 97 ALA A CA 1
ATOM 707 C C . ALA A 1 97 ? 12.654 -15.747 7.031 1.00 46.44 97 ALA A C 1
ATOM 709 O O . ALA A 1 97 ? 11.575 -15.417 7.524 1.00 46.44 97 ALA A O 1
ATOM 710 N N . PRO A 1 98 ? 13.809 -15.308 7.568 1.00 52.78 98 PRO A N 1
ATOM 711 C CA . PRO A 1 98 ? 13.856 -14.327 8.647 1.00 52.78 98 PRO A CA 1
ATOM 712 C C . PRO A 1 98 ? 12.997 -13.104 8.302 1.00 52.78 98 PRO A C 1
ATOM 714 O O . PRO A 1 98 ? 13.096 -12.596 7.187 1.00 52.78 98 PRO A O 1
ATOM 717 N N . ALA A 1 99 ? 12.220 -12.583 9.258 1.00 53.03 99 ALA A N 1
ATOM 718 C CA . ALA A 1 99 ? 11.241 -11.504 9.038 1.00 53.03 99 ALA A CA 1
ATOM 719 C C . ALA A 1 99 ? 11.775 -10.303 8.222 1.00 53.03 99 ALA A C 1
ATOM 721 O O . ALA A 1 99 ? 11.057 -9.693 7.438 1.00 53.03 99 ALA A O 1
ATOM 722 N N . ARG A 1 100 ? 13.074 -9.994 8.337 1.00 41.56 100 ARG A N 1
ATOM 723 C CA . ARG A 1 100 ? 13.741 -8.948 7.545 1.00 41.56 100 ARG A CA 1
ATOM 724 C C . ARG A 1 100 ? 13.799 -9.254 6.039 1.00 41.56 100 ARG A C 1
ATOM 726 O O . ARG A 1 100 ? 13.656 -8.341 5.234 1.00 41.56 100 ARG A O 1
ATOM 733 N N . GLN A 1 101 ? 14.051 -10.504 5.654 1.00 44.03 101 GLN A N 1
ATOM 734 C CA . GLN A 1 101 ? 14.080 -10.932 4.250 1.00 44.03 101 GLN A CA 1
ATOM 735 C C . GLN A 1 101 ? 12.675 -11.051 3.661 1.00 44.03 101 GLN A C 1
ATOM 737 O O . GLN A 1 101 ? 12.517 -10.793 2.470 1.00 44.03 101 GLN A O 1
ATOM 742 N N . GLN A 1 102 ? 11.674 -11.365 4.490 1.00 48.19 102 GLN A N 1
ATOM 743 C CA . GLN A 1 102 ? 10.265 -11.319 4.094 1.00 48.19 102 GLN A CA 1
ATOM 744 C C . GLN A 1 102 ? 9.882 -9.892 3.698 1.00 48.19 102 GLN A C 1
ATOM 746 O O . GLN A 1 102 ? 9.553 -9.673 2.545 1.00 48.19 102 GLN A O 1
ATOM 751 N N . THR A 1 103 ? 10.125 -8.887 4.550 1.00 49.38 103 THR A N 1
ATOM 752 C CA . THR A 1 103 ? 9.786 -7.486 4.223 1.00 49.38 103 THR A CA 1
ATOM 753 C C . THR A 1 103 ? 10.467 -6.959 2.952 1.00 49.38 103 THR A C 1
ATOM 755 O O . THR A 1 103 ? 9.863 -6.192 2.207 1.00 49.38 103 THR A O 1
ATOM 758 N N . ILE A 1 104 ? 11.716 -7.356 2.677 1.00 53.75 104 ILE A N 1
ATOM 759 C CA . ILE A 1 104 ? 12.406 -6.967 1.434 1.00 53.75 104 ILE A CA 1
ATOM 760 C C . ILE A 1 104 ? 11.799 -7.693 0.231 1.00 53.75 104 ILE A C 1
ATOM 762 O O . ILE A 1 104 ? 11.569 -7.070 -0.801 1.00 53.75 104 ILE A O 1
ATOM 766 N N . SER A 1 105 ? 11.526 -8.992 0.359 1.00 54.81 105 SER A N 1
ATOM 767 C CA . SER A 1 105 ? 10.943 -9.790 -0.725 1.00 54.81 105 SER A CA 1
ATOM 768 C C . SER A 1 105 ? 9.519 -9.344 -1.040 1.00 54.81 105 SER A C 1
ATOM 770 O O . SER A 1 105 ? 9.171 -9.234 -2.209 1.00 54.81 105 SER A O 1
ATOM 772 N N . ASP A 1 106 ? 8.738 -9.000 -0.019 1.00 54.94 106 ASP A N 1
ATOM 773 C CA . ASP A 1 106 ? 7.380 -8.478 -0.146 1.00 54.94 106 ASP A CA 1
ATOM 774 C C . ASP A 1 106 ? 7.385 -7.097 -0.805 1.00 54.94 106 ASP A C 1
ATOM 776 O O . ASP A 1 106 ? 6.580 -6.837 -1.695 1.00 54.94 106 ASP A O 1
ATOM 780 N N . ALA A 1 107 ? 8.332 -6.224 -0.440 1.00 55.31 107 ALA A N 1
ATOM 781 C CA . ALA A 1 107 ? 8.496 -4.927 -1.093 1.00 55.31 107 ALA A CA 1
ATOM 782 C C . ALA A 1 107 ? 8.890 -5.074 -2.574 1.00 55.31 107 ALA A C 1
ATOM 784 O O . ALA A 1 107 ? 8.320 -4.400 -3.429 1.00 55.31 107 ALA A O 1
ATOM 785 N N . VAL A 1 108 ? 9.821 -5.981 -2.891 1.00 65.88 108 VAL A N 1
ATOM 786 C CA . VAL A 1 108 ? 10.246 -6.261 -4.274 1.00 65.88 108 VAL A CA 1
ATOM 787 C C . VAL A 1 108 ? 9.112 -6.885 -5.085 1.00 65.88 108 VAL A C 1
ATOM 789 O O . VAL A 1 108 ? 8.867 -6.459 -6.212 1.00 65.88 108 VAL A O 1
ATOM 792 N N . ALA A 1 109 ? 8.397 -7.855 -4.516 1.00 64.56 109 ALA A N 1
ATOM 793 C CA . ALA A 1 109 ? 7.233 -8.467 -5.140 1.00 64.56 109 ALA A CA 1
ATOM 794 C C . ALA A 1 109 ? 6.147 -7.424 -5.422 1.00 64.56 109 ALA A C 1
ATOM 796 O O . ALA A 1 109 ? 5.585 -7.398 -6.512 1.00 64.56 109 ALA A O 1
ATOM 797 N N . TRP A 1 110 ? 5.916 -6.503 -4.488 1.00 61.78 110 TRP A N 1
ATOM 798 C CA . TRP A 1 110 ? 4.933 -5.440 -4.648 1.00 61.78 110 TRP A CA 1
ATOM 799 C C . TRP A 1 110 ? 5.326 -4.416 -5.727 1.00 61.78 110 TRP A C 1
ATOM 801 O O . TRP A 1 110 ? 4.480 -4.042 -6.541 1.00 61.78 110 TRP A O 1
ATOM 811 N N . SER A 1 111 ? 6.601 -4.013 -5.801 1.00 65.19 111 SER A N 1
ATOM 812 C CA . SER A 1 111 ? 7.120 -3.172 -6.893 1.00 65.19 111 SER A CA 1
ATOM 813 C C . SER A 1 111 ? 7.019 -3.864 -8.251 1.00 65.19 111 SER A C 1
ATOM 815 O O . SER A 1 111 ? 6.597 -3.250 -9.226 1.00 65.19 111 SER A O 1
ATOM 817 N N . TYR A 1 112 ? 7.358 -5.152 -8.317 1.00 68.38 112 TYR A N 1
ATOM 818 C CA . TYR A 1 112 ? 7.254 -5.942 -9.540 1.00 68.38 112 TYR A CA 1
ATOM 819 C C . TYR A 1 112 ? 5.802 -6.096 -10.002 1.00 68.38 112 TYR A C 1
ATOM 821 O O . TYR A 1 112 ? 5.490 -5.917 -11.178 1.00 68.38 112 TYR A O 1
ATOM 829 N N . ASP A 1 113 ? 4.892 -6.372 -9.074 1.00 63.34 113 ASP A N 1
ATOM 830 C CA . ASP A 1 113 ? 3.475 -6.516 -9.371 1.00 63.34 113 ASP A CA 1
ATOM 831 C C . ASP A 1 113 ? 2.876 -5.224 -9.929 1.00 63.34 113 ASP A C 1
ATOM 833 O O . ASP A 1 113 ? 1.942 -5.253 -10.732 1.00 63.34 113 ASP A O 1
ATOM 837 N N . LEU A 1 114 ? 3.373 -4.070 -9.492 1.00 64.25 114 LEU A N 1
ATOM 838 C CA . LEU A 1 114 ? 2.903 -2.762 -9.929 1.00 64.25 114 LEU A CA 1
ATOM 839 C C . LEU A 1 114 ? 3.183 -2.478 -11.413 1.00 64.25 114 LEU A C 1
ATOM 841 O O . LEU A 1 114 ? 2.432 -1.730 -12.037 1.00 64.25 114 LEU A O 1
ATOM 845 N N . LEU A 1 115 ? 4.204 -3.113 -11.980 1.00 72.44 115 LEU A N 1
ATOM 846 C CA . LEU A 1 115 ? 4.529 -2.985 -13.392 1.00 72.44 115 LEU A CA 1
ATOM 847 C C . LEU A 1 115 ? 3.379 -3.497 -14.267 1.00 72.44 115 LEU A C 1
ATOM 849 O O . LEU A 1 115 ? 2.712 -4.489 -13.951 1.00 72.44 115 LEU A O 1
ATOM 853 N N . ASN A 1 116 ? 3.171 -2.849 -15.413 1.00 73.69 116 ASN A N 1
ATOM 854 C CA . ASN A 1 116 ? 2.267 -3.371 -16.434 1.00 73.69 116 ASN A CA 1
ATOM 855 C C . ASN A 1 116 ? 2.795 -4.727 -16.981 1.00 73.69 116 ASN A C 1
ATOM 857 O O . ASN A 1 116 ? 3.985 -5.028 -16.842 1.00 73.69 116 ASN A O 1
ATOM 861 N N . PRO A 1 117 ? 1.960 -5.573 -17.620 1.00 74.38 117 PRO A N 1
ATOM 862 C CA . PRO A 1 117 ? 2.380 -6.915 -18.044 1.00 74.38 117 PRO A CA 1
ATOM 863 C C . PRO A 1 117 ? 3.605 -6.939 -18.972 1.00 74.38 117 PRO A C 1
ATOM 865 O O . PRO A 1 117 ? 4.396 -7.887 -18.939 1.00 74.38 117 PRO A O 1
ATOM 868 N N . GLN A 1 118 ? 3.773 -5.899 -19.790 1.00 76.81 118 GLN A N 1
ATOM 869 C CA . GLN A 1 118 ? 4.896 -5.760 -20.711 1.00 76.81 118 GLN A CA 1
ATOM 870 C C . GLN A 1 118 ? 6.187 -5.413 -19.956 1.00 76.81 118 GLN A C 1
ATOM 872 O O . GLN A 1 118 ? 7.206 -6.078 -20.149 1.00 76.81 118 GLN A O 1
ATOM 877 N N . ALA A 1 119 ? 6.114 -4.469 -19.019 1.00 77.12 119 ALA A N 1
ATOM 878 C CA . ALA A 1 119 ? 7.205 -4.097 -18.126 1.00 77.12 119 ALA A CA 1
ATOM 879 C C . ALA A 1 119 ? 7.614 -5.257 -17.198 1.00 77.12 119 ALA A C 1
ATOM 881 O O . ALA A 1 119 ? 8.803 -5.519 -17.034 1.00 77.12 119 ALA A O 1
ATOM 882 N N . GLN A 1 120 ? 6.667 -6.053 -16.685 1.00 77.94 120 GLN A N 1
ATOM 883 C CA . GLN A 1 120 ? 6.979 -7.276 -15.929 1.00 77.94 120 GLN A CA 1
ATOM 884 C C . GLN A 1 120 ? 7.761 -8.291 -16.768 1.00 77.94 120 GLN A C 1
ATOM 886 O O . GLN A 1 120 ? 8.736 -8.884 -16.301 1.00 77.94 120 GLN A O 1
ATOM 891 N N . ALA A 1 121 ? 7.327 -8.527 -18.011 1.00 82.25 121 ALA A N 1
ATOM 892 C CA . ALA A 1 121 ? 8.006 -9.452 -18.910 1.00 82.25 121 ALA A CA 1
ATOM 893 C C . ALA A 1 121 ? 9.432 -8.991 -19.225 1.00 82.25 121 ALA A C 1
ATOM 895 O O . ALA A 1 121 ? 10.348 -9.814 -19.245 1.00 82.25 121 ALA A O 1
ATOM 896 N N . PHE A 1 122 ? 9.620 -7.688 -19.422 1.00 85.62 122 PHE A N 1
ATOM 897 C CA . PHE A 1 122 ? 10.928 -7.083 -19.626 1.00 85.62 122 PHE A CA 1
ATOM 898 C C . PHE A 1 122 ? 11.816 -7.186 -18.374 1.00 85.62 122 PHE A C 1
ATOM 900 O O . PHE A 1 122 ? 12.936 -7.686 -18.468 1.00 85.62 122 PHE A O 1
ATOM 907 N N . PHE A 1 123 ? 11.295 -6.860 -17.187 1.00 85.81 123 PHE A N 1
ATOM 908 C CA . PHE A 1 123 ? 12.017 -6.982 -15.915 1.00 85.81 123 PHE A CA 1
ATOM 909 C C . PHE A 1 123 ? 12.510 -8.416 -15.653 1.00 85.81 123 PHE A C 1
ATOM 911 O O . PHE A 1 123 ? 13.664 -8.620 -15.278 1.00 85.81 123 PHE A O 1
ATOM 918 N N . ARG A 1 124 ? 11.689 -9.441 -15.945 1.00 86.75 124 ARG A N 1
ATOM 919 C CA . ARG A 1 124 ? 12.116 -10.854 -15.843 1.00 86.75 124 ARG A CA 1
ATOM 920 C C . ARG A 1 124 ? 13.280 -11.202 -16.771 1.00 86.75 124 ARG A C 1
ATOM 922 O O . ARG A 1 124 ? 14.094 -12.047 -16.413 1.00 86.75 124 ARG A O 1
ATOM 929 N N . ARG A 1 125 ? 13.374 -10.582 -17.953 1.00 86.88 125 ARG A N 1
ATOM 930 C CA . ARG A 1 125 ? 14.494 -10.811 -18.886 1.00 86.88 125 ARG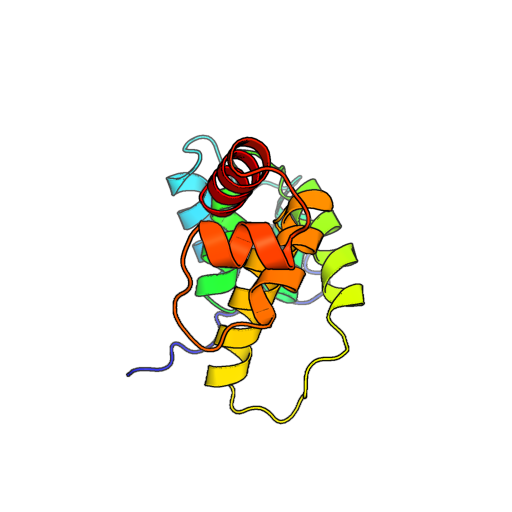 A CA 1
ATOM 931 C C . AR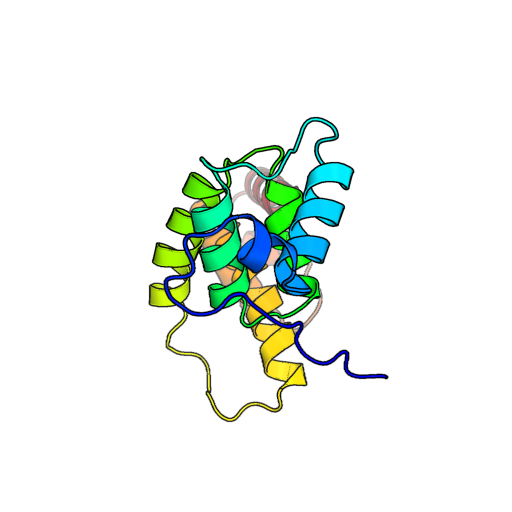G A 1 125 ? 15.793 -10.198 -18.373 1.00 86.88 125 ARG A C 1
ATOM 933 O O . ARG A 1 125 ? 16.853 -10.761 -18.616 1.00 86.88 125 ARG A O 1
ATOM 940 N N . LEU A 1 126 ? 15.717 -9.097 -17.625 1.00 87.81 126 LEU A N 1
ATOM 941 C CA . LEU A 1 126 ? 16.887 -8.471 -17.001 1.00 87.81 126 LEU A CA 1
ATOM 942 C C . LEU A 1 126 ? 17.414 -9.257 -15.790 1.00 87.81 126 LEU A C 1
ATOM 944 O O . LEU A 1 126 ? 18.586 -9.125 -15.449 1.00 87.81 126 LEU A O 1
ATOM 948 N N . ALA A 1 127 ? 16.599 -10.127 -15.183 1.00 84.12 127 ALA A N 1
ATOM 949 C CA . ALA A 1 127 ? 16.978 -10.925 -14.011 1.00 84.12 127 ALA A CA 1
ATOM 950 C C . ALA A 1 127 ? 18.112 -11.945 -14.264 1.00 84.12 127 ALA A C 1
ATOM 952 O O . ALA A 1 127 ? 18.590 -12.575 -13.324 1.00 84.12 127 ALA A O 1
ATOM 953 N N . VAL A 1 128 ? 18.559 -12.114 -15.515 1.00 86.56 128 VAL A N 1
ATOM 954 C CA . VAL A 1 128 ? 19.725 -12.944 -15.866 1.00 86.56 128 VAL A CA 1
ATOM 955 C C . VAL A 1 128 ? 21.055 -12.306 -15.454 1.00 86.56 128 VAL A C 1
ATOM 957 O O . VAL A 1 128 ? 22.063 -13.003 -15.345 1.00 86.56 128 VAL A O 1
ATOM 960 N N . PHE A 1 129 ? 21.076 -10.988 -15.240 1.00 84.31 129 PHE A N 1
ATOM 961 C CA . PHE A 1 129 ? 22.277 -10.265 -14.845 1.00 84.31 129 PHE A CA 1
ATOM 962 C C . PHE A 1 129 ? 22.437 -10.269 -13.323 1.00 84.31 129 PHE A C 1
ATOM 964 O O . PHE A 1 129 ? 21.553 -9.839 -12.585 1.00 84.31 129 PHE A O 1
ATOM 971 N N . ALA A 1 130 ? 23.604 -10.699 -12.847 1.00 79.56 130 ALA A N 1
ATOM 972 C CA . ALA A 1 130 ? 24.017 -10.464 -11.470 1.00 79.56 130 ALA A CA 1
ATOM 973 C C . ALA A 1 130 ? 24.686 -9.082 -11.381 1.00 79.56 130 ALA A C 1
ATOM 975 O O . ALA A 1 130 ? 25.827 -8.916 -11.806 1.00 79.56 130 ALA A O 1
ATOM 976 N N . GLY A 1 131 ? 23.978 -8.091 -10.835 1.00 75.31 131 GLY A N 1
ATOM 977 C CA 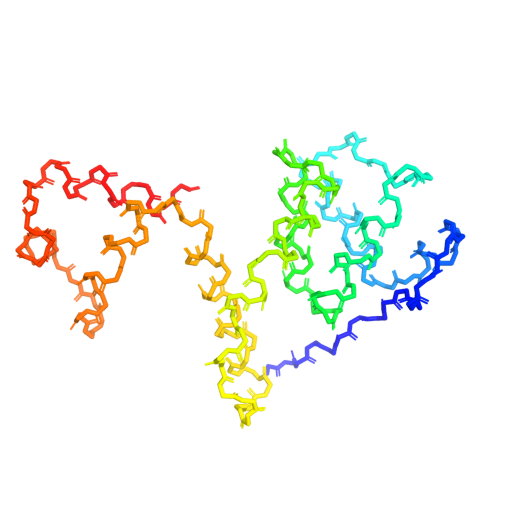. GLY A 1 131 ? 24.481 -6.720 -10.695 1.00 75.31 131 GLY A CA 1
ATOM 978 C C . GLY A 1 131 ? 24.046 -5.795 -11.834 1.00 75.31 131 GLY A C 1
ATOM 979 O O . GLY A 1 131 ? 22.928 -5.903 -12.334 1.00 75.31 131 GLY A O 1
ATOM 980 N N . SER A 1 132 ? 24.897 -4.835 -12.200 1.00 83.69 132 SER A N 1
ATOM 981 C CA . SER A 1 132 ? 24.591 -3.869 -13.258 1.00 83.69 132 SER A CA 1
ATOM 982 C C . SER A 1 132 ? 24.766 -4.466 -14.655 1.00 83.69 132 SER A C 1
ATOM 984 O O . SER A 1 132 ? 25.478 -5.447 -14.867 1.00 83.69 132 SER A O 1
ATOM 986 N N . TRP A 1 133 ? 24.113 -3.844 -15.628 1.00 88.19 133 TRP A N 1
ATOM 987 C CA . TRP A 1 133 ? 24.151 -4.229 -17.033 1.00 88.19 133 TRP A CA 1
ATOM 988 C C . TRP A 1 133 ? 24.204 -2.974 -17.910 1.00 88.19 133 TRP A C 1
ATOM 990 O O . TRP A 1 133 ? 23.934 -1.863 -17.453 1.00 88.19 133 TRP A O 1
ATOM 1000 N N . THR A 1 134 ? 24.592 -3.140 -19.173 1.00 90.31 134 THR A N 1
ATOM 1001 C CA . THR A 1 134 ? 24.613 -2.055 -20.165 1.00 90.31 134 THR A CA 1
ATOM 1002 C C . THR A 1 134 ? 23.348 -2.086 -21.018 1.00 90.31 134 THR A C 1
ATOM 1004 O O . THR A 1 134 ? 22.748 -3.147 -21.195 1.00 90.31 134 THR A O 1
ATOM 1007 N N . LEU A 1 135 ? 22.962 -0.953 -21.613 1.00 87.12 135 LEU A N 1
ATOM 1008 C CA . LEU A 1 135 ? 21.809 -0.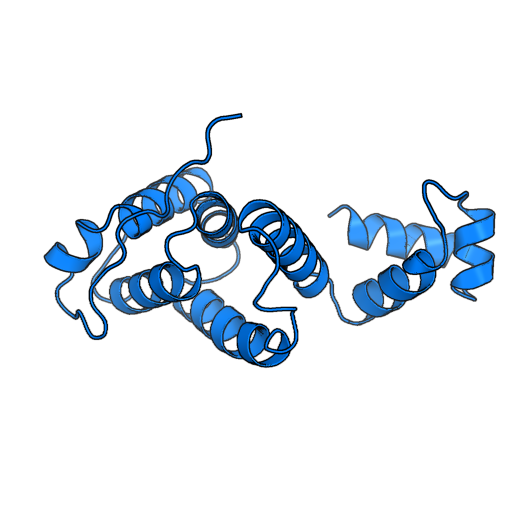893 -22.523 1.00 87.12 135 LEU A CA 1
ATOM 1009 C C . LEU A 1 135 ? 21.919 -1.912 -23.670 1.00 87.12 135 LEU A C 1
ATOM 1011 O O . LEU A 1 135 ? 20.940 -2.565 -24.028 1.00 87.12 135 LEU A O 1
ATOM 1015 N N . GLN A 1 136 ? 23.127 -2.114 -24.198 1.00 87.88 136 GLN A N 1
ATOM 1016 C CA . GLN A 1 136 ? 23.387 -3.110 -25.235 1.00 87.88 136 GLN A CA 1
ATOM 1017 C C . GLN A 1 136 ? 23.134 -4.543 -24.736 1.00 87.88 136 GLN A C 1
ATOM 1019 O O . GLN A 1 136 ? 22.539 -5.348 -25.451 1.00 87.88 136 GLN A O 1
ATOM 1024 N N . ALA A 1 137 ? 23.533 -4.858 -23.499 1.00 85.69 137 ALA A N 1
ATOM 1025 C CA . ALA A 1 137 ? 23.269 -6.157 -22.886 1.00 85.69 137 ALA A CA 1
ATOM 1026 C C . ALA A 1 137 ? 21.766 -6.363 -22.628 1.00 85.69 137 ALA A C 1
ATOM 1028 O O . ALA A 1 137 ? 21.237 -7.429 -22.939 1.00 85.69 137 ALA A O 1
ATOM 1029 N N . ALA A 1 138 ? 21.064 -5.332 -22.145 1.00 87.25 138 ALA A N 1
ATOM 1030 C CA . ALA A 1 138 ? 19.610 -5.348 -21.982 1.00 87.25 138 ALA A CA 1
ATOM 1031 C C . ALA A 1 138 ? 18.883 -5.577 -23.315 1.00 87.25 138 ALA A C 1
ATOM 1033 O O . ALA A 1 138 ? 17.980 -6.405 -23.383 1.00 87.25 138 ALA A O 1
ATOM 1034 N N . THR A 1 139 ? 19.322 -4.905 -24.382 1.00 88.31 139 THR A N 1
ATOM 1035 C CA . THR A 1 139 ? 18.779 -5.057 -25.743 1.00 88.31 139 THR A CA 1
ATOM 1036 C C . THR A 1 139 ? 18.963 -6.491 -26.255 1.00 88.31 139 THR A C 1
ATOM 1038 O O . THR A 1 139 ? 18.039 -7.092 -26.805 1.00 88.31 139 THR A O 1
ATOM 1041 N N . ALA A 1 140 ? 20.137 -7.084 -26.012 1.00 87.00 140 ALA A N 1
ATOM 1042 C CA . ALA A 1 140 ? 20.445 -8.447 -26.438 1.00 87.00 140 ALA A CA 1
ATOM 1043 C C . ALA A 1 140 ? 19.555 -9.504 -25.760 1.00 87.00 140 ALA A C 1
ATOM 1045 O O . ALA A 1 140 ? 19.112 -10.442 -26.421 1.00 87.00 140 ALA A O 1
ATOM 1046 N N . VAL A 1 141 ? 19.263 -9.356 -24.463 1.00 87.56 141 VAL A N 1
ATOM 1047 C CA . VAL A 1 141 ? 18.412 -10.313 -23.726 1.00 87.56 141 VAL A CA 1
ATOM 1048 C C . VAL A 1 141 ? 16.919 -10.026 -23.876 1.00 87.56 141 VAL A C 1
ATOM 1050 O O . VAL A 1 141 ? 16.093 -10.928 -23.730 1.00 87.56 141 VAL A O 1
ATOM 1053 N N . SER A 1 142 ? 16.550 -8.777 -24.171 1.00 84.44 142 SER A N 1
ATOM 1054 C CA . SER A 1 142 ? 15.162 -8.387 -24.400 1.00 84.44 142 SER A CA 1
ATOM 1055 C C . SER A 1 142 ? 14.670 -8.791 -25.788 1.00 84.44 142 SER A C 1
ATOM 1057 O O . SER A 1 142 ? 13.465 -9.000 -25.950 1.00 84.44 142 SER A O 1
ATOM 1059 N N . GLY A 1 143 ? 15.581 -8.928 -26.760 1.00 85.00 143 GLY A N 1
ATOM 1060 C CA . GLY A 1 143 ? 15.259 -9.176 -28.166 1.00 85.00 143 GLY A CA 1
ATOM 1061 C C . GLY A 1 143 ? 14.569 -7.986 -28.838 1.00 85.00 143 GLY A C 1
ATOM 1062 O O . GLY A 1 143 ? 13.894 -8.160 -29.851 1.00 85.00 143 GLY A O 1
ATOM 1063 N N . LEU A 1 144 ? 14.680 -6.796 -28.245 1.00 86.94 144 LEU A N 1
ATOM 1064 C CA . LEU A 1 144 ? 14.076 -5.560 -28.730 1.00 86.94 144 LEU A CA 1
ATOM 1065 C C . LEU A 1 144 ? 15.099 -4.716 -29.496 1.00 86.94 144 LEU A C 1
ATOM 1067 O O . LEU A 1 144 ? 16.290 -5.012 -29.513 1.00 86.94 144 LEU A O 1
ATOM 1071 N N . THR A 1 145 ? 14.640 -3.634 -30.124 1.00 89.38 145 THR A N 1
ATOM 1072 C CA . THR A 1 145 ? 15.542 -2.574 -30.591 1.00 89.38 145 THR A CA 1
ATOM 1073 C C . THR A 1 145 ? 16.038 -1.747 -29.406 1.00 89.38 145 THR A C 1
ATOM 1075 O O . THR A 1 145 ? 15.428 -1.742 -28.335 1.00 89.38 145 THR A O 1
ATOM 1078 N N . GLU A 1 146 ? 17.129 -1.007 -29.590 1.00 86.12 146 GLU A N 1
ATOM 1079 C CA . GLU A 1 146 ? 17.678 -0.134 -28.545 1.00 86.12 146 GLU A CA 1
ATOM 1080 C C . GLU A 1 146 ? 16.664 0.936 -28.101 1.00 86.12 146 GLU A C 1
ATOM 1082 O O . GLU A 1 146 ? 16.445 1.126 -26.908 1.00 86.12 146 GLU A O 1
ATOM 1087 N N . ALA A 1 147 ? 15.945 1.543 -29.053 1.00 85.00 147 ALA A N 1
ATOM 1088 C CA . ALA A 1 147 ? 14.892 2.521 -28.769 1.00 85.00 147 ALA A CA 1
ATOM 1089 C C . ALA A 1 147 ? 13.712 1.924 -27.978 1.00 85.00 147 ALA A C 1
ATOM 1091 O O . ALA A 1 147 ? 13.220 2.544 -27.040 1.00 85.00 147 ALA A O 1
ATOM 1092 N N . ALA A 1 148 ? 13.273 0.706 -28.320 1.00 81.81 148 ALA A N 1
ATOM 1093 C CA . ALA A 1 148 ? 12.210 0.023 -27.579 1.00 81.81 148 ALA A CA 1
ATOM 1094 C C . ALA A 1 148 ? 12.681 -0.453 -26.194 1.00 81.81 148 ALA A C 1
ATOM 1096 O O . ALA A 1 148 ? 11.898 -0.488 -25.250 1.00 81.81 148 ALA A O 1
ATOM 1097 N N . THR A 1 149 ? 13.963 -0.801 -26.062 1.00 86.81 149 THR A N 1
ATOM 1098 C CA . THR A 1 149 ? 14.573 -1.152 -24.773 1.00 86.81 149 THR A CA 1
ATOM 1099 C C . THR A 1 149 ? 14.624 0.062 -23.851 1.00 86.81 149 THR A C 1
ATOM 1101 O O . THR A 1 149 ? 14.272 -0.067 -22.687 1.00 86.81 149 THR A O 1
ATOM 1104 N N . LEU A 1 150 ? 15.001 1.237 -24.366 1.00 86.75 150 LEU A N 1
ATOM 1105 C CA . LEU A 1 150 ? 14.977 2.492 -23.608 1.00 86.75 150 LEU A CA 1
ATOM 1106 C C . LEU A 1 150 ? 13.568 2.854 -23.130 1.00 86.75 150 LEU A C 1
ATOM 1108 O O . LEU A 1 150 ? 13.390 3.089 -21.943 1.00 86.75 150 LEU A O 1
ATOM 1112 N N . ALA A 1 151 ? 12.565 2.799 -24.010 1.00 81.75 151 ALA A N 1
ATOM 1113 C CA . ALA A 1 151 ? 11.182 3.096 -23.627 1.00 81.75 151 ALA A CA 1
ATOM 1114 C C . ALA A 1 151 ? 10.680 2.190 -22.485 1.00 81.75 151 ALA A C 1
ATOM 1116 O O . ALA A 1 151 ? 10.040 2.655 -21.550 1.00 81.75 151 ALA A O 1
ATOM 1117 N N . HIS A 1 152 ? 11.026 0.900 -22.514 1.00 81.44 152 HIS A N 1
ATOM 1118 C CA . HIS A 1 152 ? 10.672 -0.015 -21.428 1.00 81.44 152 HIS A CA 1
ATOM 1119 C C . HIS A 1 152 ? 11.502 0.147 -20.160 1.00 81.44 152 HIS A C 1
ATOM 1121 O O . HIS A 1 152 ? 11.084 -0.345 -19.117 1.00 81.44 152 HIS A O 1
ATOM 1127 N N . LEU A 1 153 ? 12.673 0.776 -20.233 1.00 85.25 153 LEU A N 1
ATOM 1128 C CA . LEU A 1 153 ? 13.429 1.140 -19.041 1.00 85.25 153 LEU A CA 1
ATOM 1129 C C . LEU A 1 153 ? 12.810 2.342 -18.339 1.00 85.25 153 LEU A C 1
ATOM 1131 O O . LEU A 1 153 ? 12.750 2.328 -17.113 1.00 85.25 153 LEU A O 1
ATOM 1135 N N . ASP A 1 154 ? 12.306 3.316 -19.095 1.00 80.06 154 ASP A N 1
ATOM 1136 C CA . ASP A 1 154 ? 11.581 4.458 -18.534 1.00 80.06 154 ASP A CA 1
ATOM 1137 C C . ASP A 1 154 ? 10.312 3.986 -17.797 1.00 80.06 154 ASP A C 1
ATOM 1139 O O . ASP A 1 154 ? 10.108 4.345 -16.639 1.00 80.06 154 ASP A O 1
ATOM 1143 N N . ASP A 1 155 ? 9.563 3.038 -18.379 1.00 76.94 155 ASP A N 1
ATOM 1144 C CA . ASP A 1 155 ? 8.392 2.399 -17.746 1.00 76.94 155 ASP A CA 1
ATOM 1145 C C . ASP A 1 155 ? 8.693 1.684 -16.405 1.00 76.94 155 ASP A C 1
ATOM 1147 O O . ASP A 1 155 ? 7.765 1.320 -15.680 1.00 76.94 155 ASP A O 1
ATOM 1151 N N . LEU A 1 156 ? 9.963 1.381 -16.097 1.00 76.62 156 LEU A N 1
ATOM 1152 C CA . LEU A 1 156 ? 10.369 0.770 -14.821 1.00 76.62 156 LEU A CA 1
ATOM 1153 C C . LEU A 1 156 ? 10.729 1.807 -13.746 1.00 76.62 156 LEU A C 1
ATOM 1155 O O . LEU A 1 156 ? 10.862 1.429 -12.578 1.00 76.62 156 LEU A O 1
ATOM 1159 N N . ILE A 1 157 ? 10.968 3.062 -14.135 1.00 72.62 157 ILE A N 1
ATOM 1160 C CA . ILE A 1 157 ? 11.426 4.146 -13.254 1.00 72.62 157 ILE A CA 1
ATOM 1161 C C . ILE A 1 157 ? 10.252 5.038 -12.815 1.00 72.62 157 ILE A C 1
ATOM 1163 O O . ILE A 1 157 ? 10.303 5.576 -11.705 1.00 72.62 157 ILE A O 1
ATOM 1167 N N . ASP A 1 158 ? 9.211 5.148 -13.645 1.00 52.06 158 ASP A N 1
ATOM 1168 C CA . ASP A 1 158 ? 7.962 5.882 -13.378 1.00 52.06 158 ASP A CA 1
ATOM 1169 C C . ASP A 1 158 ? 6.943 5.092 -12.520 1.00 52.06 158 ASP A C 1
ATOM 1171 O O . ASP A 1 158 ? 6.266 5.715 -11.661 1.00 52.06 158 ASP A O 1
#

pLDDT: mean 78.54, std 16.6, range [33.44, 97.5]

Sequence (158 aa):
MFAVPPLSVPEPGATHLERIQDAAAVRLFVQRARAADAAFALDLQNAAAVAQICQRLDGLPLAIELAAARSTALSPAALQALLSHRLQVLGTGPRDAPARQQTISDAVAWSYDLLNPQAQAFFRRLAVFAGSWTLQAATAVSGLTEAATLAHLDDLID

Secondary structure (DSSP, 8-state):
-PPPPPPP-PPTT---HHHHHTSHHHHHHHHHHHHH-TT----TTTHHHHHHHHHHTTT-HHHHHHHHGGGGTS-HHHHHHHHHHHHHH-TTS-TTS-HHHHHHHHHHHHHHHHS-HHHHHHHHHHTTSSS---HHHHHHHHTS-HHHHHHHHHTTT-